Protein AF-A0A1G7J2X4-F1 (afdb_monomer_lite)

Sequence (83 aa):
MNAEEIDKIIEEAQSADKKLGKSSKKEFPTEKVRAVLNALFIIAAVATVVVYFMKPDDKALFYMIGFGALGIKIVEFIIRFTL

pLDDT: mean 76.18, std 12.56, range [40.69, 89.31]

Secondary structure (DSSP, 8-state):
--HHHHHHHHHHHHHHHHHHHTS------HHHHHHHHHHHHHHHHHHHHHHHHH-SS-HHHHHHHHHHHHHHHHHHHHHHHH-

Foldseek 3Di:
DDVVVVVVVVVVVVVVVVVVVPPDPVPPVLVVVLVVLVVVLVVLVVVLVVCCVPPVPPVVVSCVSVVVSVVSVVVSVCSVVVD

Radius of gyration: 25.47 Å; chains: 1; bounding box: 47×15×76 Å

Structure (mmCIF, N/CA/C/O backbone):
data_AF-A0A1G7J2X4-F1
#
_entry.id   AF-A0A1G7J2X4-F1
#
loop_
_atom_site.group_PDB
_atom_site.id
_atom_site.type_symbol
_atom_site.label_atom_id
_atom_site.label_alt_id
_atom_site.label_comp_id
_atom_site.label_asym_id
_atom_site.label_entity_id
_atom_site.label_seq_id
_atom_site.pdbx_PDB_ins_code
_atom_site.Cartn_x
_atom_site.Cartn_y
_atom_site.Cartn_z
_atom_site.occupancy
_atom_site.B_iso_or_equiv
_atom_site.auth_seq_id
_atom_site.auth_comp_id
_atom_site.auth_asym_id
_atom_site.auth_atom_id
_atom_site.pdbx_PDB_model_num
ATOM 1 N N . MET A 1 1 ? -27.951 -2.438 55.854 1.00 56.53 1 MET A N 1
ATOM 2 C CA . MET A 1 1 ? -27.856 -2.422 54.382 1.00 56.53 1 MET A CA 1
ATOM 3 C C . MET A 1 1 ? -28.676 -3.583 53.874 1.00 56.53 1 MET A C 1
ATOM 5 O O . MET A 1 1 ? -28.425 -4.703 54.308 1.00 56.53 1 MET A O 1
ATOM 9 N N . ASN A 1 2 ? -29.708 -3.295 53.083 1.00 67.69 2 ASN A N 1
ATOM 10 C CA . ASN A 1 2 ? -30.618 -4.306 52.550 1.00 67.69 2 ASN A CA 1
ATOM 11 C C . ASN A 1 2 ? -30.046 -4.835 51.224 1.00 67.69 2 ASN A C 1
ATOM 13 O O . ASN A 1 2 ? -29.499 -4.050 50.453 1.00 67.69 2 ASN A O 1
ATOM 17 N N . ALA A 1 3 ? -30.140 -6.139 50.955 1.00 77.12 3 ALA A N 1
ATOM 18 C CA . ALA A 1 3 ? -29.567 -6.744 49.741 1.00 77.12 3 ALA A CA 1
ATOM 19 C C . ALA A 1 3 ? -30.093 -6.082 48.450 1.00 77.12 3 ALA A C 1
ATOM 21 O O . ALA A 1 3 ? -29.350 -5.891 47.492 1.00 77.12 3 ALA A O 1
ATOM 22 N N . GLU A 1 4 ? -31.337 -5.607 48.492 1.00 78.06 4 GLU A N 1
ATOM 23 C CA . GLU A 1 4 ? -32.002 -4.891 47.400 1.00 78.06 4 GLU A CA 1
ATOM 24 C C . GLU A 1 4 ? -31.331 -3.553 47.040 1.00 78.06 4 GLU A C 1
ATOM 26 O O . GLU A 1 4 ? -31.349 -3.142 45.882 1.00 78.06 4 GLU A O 1
ATOM 31 N N . GLU A 1 5 ? -30.711 -2.863 48.004 1.00 78.81 5 GLU 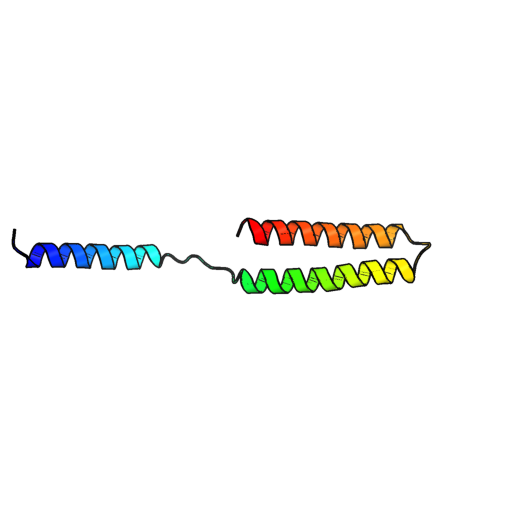A N 1
ATOM 32 C CA . GLU A 1 5 ? -29.973 -1.619 47.735 1.00 78.81 5 GLU A CA 1
ATOM 33 C C . GLU A 1 5 ? -28.651 -1.906 47.016 1.00 78.81 5 GLU A C 1
ATOM 35 O O . GLU A 1 5 ? -28.226 -1.125 46.168 1.00 78.81 5 GLU A O 1
ATOM 40 N N . ILE A 1 6 ? -28.019 -3.041 47.328 1.00 79.44 6 ILE A N 1
ATOM 41 C CA . ILE A 1 6 ? -26.750 -3.467 46.727 1.00 79.44 6 ILE A CA 1
ATOM 42 C C . ILE A 1 6 ? -26.975 -3.872 45.268 1.00 79.44 6 ILE A C 1
ATOM 44 O O . ILE A 1 6 ? -26.248 -3.406 44.390 1.00 79.44 6 ILE A O 1
ATOM 48 N N . ASP A 1 7 ? -28.012 -4.666 44.997 1.00 83.94 7 ASP A N 1
ATOM 49 C CA . ASP A 1 7 ? -28.349 -5.101 43.637 1.00 83.94 7 ASP A CA 1
ATOM 50 C C . ASP A 1 7 ? -28.699 -3.911 42.736 1.00 83.94 7 ASP A C 1
ATOM 52 O O . ASP A 1 7 ? -28.242 -3.831 41.595 1.00 83.94 7 ASP A O 1
ATOM 56 N N . LYS A 1 8 ? -29.418 -2.921 43.277 1.00 85.31 8 LYS A N 1
ATOM 57 C CA . LYS A 1 8 ? -29.786 -1.704 42.547 1.00 85.31 8 LYS A CA 1
ATOM 58 C C . LYS A 1 8 ? -28.574 -0.844 42.175 1.00 85.31 8 LYS A C 1
ATOM 60 O O . LYS A 1 8 ? -28.523 -0.308 41.071 1.00 85.31 8 LYS A O 1
ATOM 65 N N . ILE A 1 9 ? -27.578 -0.745 43.059 1.00 83.50 9 ILE A N 1
ATOM 66 C CA . ILE A 1 9 ? -26.320 -0.028 42.790 1.00 83.50 9 ILE A CA 1
ATOM 67 C C . ILE A 1 9 ? -25.486 -0.767 41.734 1.00 83.50 9 ILE A C 1
ATOM 69 O O . ILE A 1 9 ? -24.887 -0.129 40.866 1.00 83.50 9 ILE A O 1
ATOM 73 N N . ILE A 1 10 ? -25.457 -2.103 41.773 1.00 84.62 10 ILE A N 1
ATOM 74 C CA . ILE A 1 10 ? -24.760 -2.922 40.769 1.00 84.62 10 ILE A CA 1
ATOM 75 C C . ILE A 1 10 ? -25.424 -2.762 39.397 1.00 84.62 10 ILE A C 1
ATOM 77 O O . ILE A 1 10 ? -24.729 -2.584 38.396 1.00 84.62 10 ILE A O 1
ATOM 81 N N . GLU A 1 11 ? -26.754 -2.775 39.335 1.00 84.19 11 GLU A N 1
ATOM 82 C CA . GLU A 1 11 ? -27.507 -2.591 38.092 1.00 84.19 11 GLU A CA 1
ATOM 83 C C . GLU A 1 11 ? -27.342 -1.171 37.517 1.00 84.19 11 GLU A C 1
ATOM 85 O O . GLU A 1 11 ? -27.151 -0.991 36.307 1.00 84.19 11 GLU A O 1
ATOM 90 N N . GLU A 1 12 ? -27.331 -0.147 38.373 1.00 80.44 12 GLU A N 1
ATOM 91 C CA . GLU A 1 12 ? -27.057 1.239 37.983 1.00 80.44 12 GLU A CA 1
ATOM 92 C C . GLU A 1 12 ? -25.615 1.413 37.470 1.00 80.44 12 GLU A C 1
ATOM 94 O O . GLU A 1 12 ? -25.399 2.033 36.427 1.00 80.44 12 GLU A O 1
ATOM 99 N N . ALA A 1 13 ? -24.632 0.774 38.113 1.00 79.25 13 ALA A N 1
ATOM 100 C CA . ALA A 1 13 ? -23.244 0.768 37.654 1.00 79.25 13 ALA A CA 1
ATOM 101 C C . ALA A 1 13 ? -23.082 0.047 36.303 1.00 79.25 13 ALA A C 1
ATOM 103 O O . ALA A 1 13 ? -22.429 0.562 35.397 1.00 79.25 13 ALA A O 1
ATOM 104 N N . GLN A 1 14 ? -23.726 -1.110 36.121 1.00 77.75 14 GLN A N 1
ATOM 105 C CA . GLN A 1 14 ? -23.678 -1.874 34.868 1.00 77.75 14 GLN A CA 1
ATOM 106 C C . GLN A 1 14 ? -24.370 -1.150 33.708 1.00 77.75 14 GLN A C 1
ATOM 108 O O . GLN A 1 14 ? -23.915 -1.208 32.561 1.00 77.75 14 GLN A O 1
ATOM 113 N N . SER A 1 15 ? -25.482 -0.469 33.983 1.00 67.38 15 SER A N 1
ATOM 114 C CA . SER A 1 15 ? -26.217 0.296 32.976 1.00 67.38 15 SER A CA 1
ATOM 115 C C . SER A 1 15 ? -25.525 1.618 32.625 1.00 67.38 15 SER A C 1
ATOM 117 O O . SER A 1 15 ? -25.589 2.034 31.464 1.00 67.38 15 SER A O 1
ATOM 119 N N . ALA A 1 16 ? -24.800 2.238 33.562 1.00 69.75 16 ALA A N 1
ATOM 120 C CA . ALA A 1 16 ? -23.918 3.373 33.294 1.00 69.75 16 ALA A CA 1
ATOM 121 C C . ALA A 1 16 ? -22.694 2.963 32.455 1.00 69.75 16 ALA A C 1
ATOM 123 O O . ALA A 1 16 ? -22.386 3.625 31.461 1.00 69.75 16 ALA A O 1
ATOM 124 N N . ASP A 1 17 ? -22.063 1.830 32.771 1.00 62.81 17 ASP A N 1
ATOM 125 C CA . ASP A 1 17 ? -20.886 1.326 32.054 1.00 62.81 17 ASP A CA 1
ATOM 126 C C . ASP A 1 17 ? -21.230 0.894 30.616 1.00 62.81 17 ASP A C 1
ATOM 128 O O . ASP A 1 17 ? -20.551 1.269 29.658 1.00 62.81 17 ASP A O 1
ATOM 132 N N . LYS A 1 18 ? -22.390 0.245 30.408 1.00 60.91 18 LYS A N 1
ATOM 133 C CA . LYS A 1 18 ? -22.929 -0.028 29.058 1.00 60.91 18 LYS A CA 1
ATOM 134 C C . LYS A 1 18 ? -23.218 1.240 28.252 1.00 60.91 18 LYS A C 1
ATOM 136 O O . LYS A 1 18 ? -23.134 1.202 27.023 1.00 60.91 18 LYS A O 1
ATOM 141 N N . LYS A 1 19 ? -23.584 2.351 28.902 1.00 56.41 19 LYS A N 1
ATOM 142 C CA . LYS A 1 19 ? -23.822 3.640 28.230 1.00 56.41 19 LYS A CA 1
ATOM 143 C C . LYS A 1 19 ? -22.512 4.360 27.888 1.00 56.41 19 LYS A C 1
ATOM 145 O O . LYS A 1 19 ? -22.441 4.940 26.807 1.00 56.41 19 LYS A O 1
ATOM 150 N N . LEU A 1 20 ? -21.476 4.267 28.729 1.00 55.53 20 LEU A N 1
ATOM 151 C CA . LEU A 1 20 ? -20.131 4.794 28.442 1.00 55.53 20 LEU A CA 1
ATOM 152 C C . LEU A 1 20 ? -19.386 3.975 27.375 1.00 55.53 20 LEU A C 1
ATOM 154 O O . LEU A 1 20 ? -18.777 4.555 26.476 1.00 55.53 20 LEU A O 1
ATOM 158 N N . GLY A 1 21 ? -19.498 2.644 27.404 1.00 49.53 21 GLY A N 1
ATOM 159 C CA . GLY A 1 21 ? -18.919 1.753 26.389 1.00 49.53 21 GLY A CA 1
ATOM 160 C C . GLY A 1 21 ? -19.570 1.889 25.007 1.00 49.53 21 GLY A C 1
ATOM 161 O O . GLY A 1 21 ? -18.970 1.537 23.995 1.00 49.53 21 GLY A O 1
ATOM 162 N N . LYS A 1 22 ? -20.781 2.461 24.951 1.00 45.84 22 LYS A N 1
ATOM 163 C CA . LYS A 1 22 ? -21.505 2.806 23.719 1.00 45.84 22 LYS A CA 1
ATOM 164 C C . LYS A 1 22 ? -21.315 4.277 23.324 1.00 45.84 22 LYS A C 1
ATOM 166 O O . LYS A 1 22 ? -22.120 4.837 22.582 1.00 45.84 22 LYS A O 1
ATOM 171 N N . SER A 1 23 ? -20.244 4.919 23.787 1.00 42.94 23 SER A N 1
ATOM 172 C CA . SER A 1 23 ? -19.755 6.142 23.16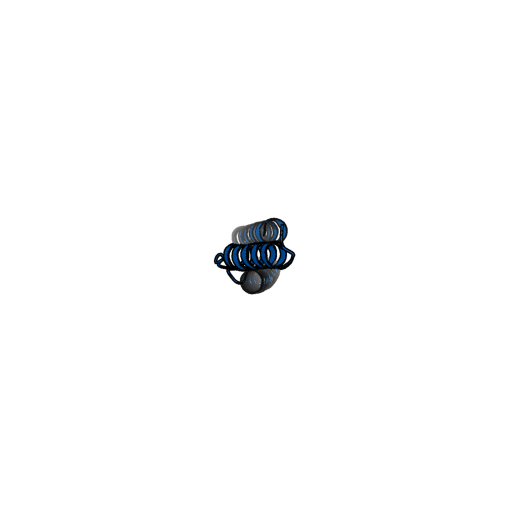3 1.00 42.94 23 SER A CA 1
ATOM 173 C C . SER A 1 23 ? -19.187 5.772 21.801 1.00 42.94 23 SER A C 1
ATOM 175 O O . SER A 1 23 ? -18.099 5.220 21.711 1.00 42.94 23 SER A O 1
ATOM 177 N N . SER A 1 24 ? -19.992 5.994 20.761 1.00 45.22 24 SER A N 1
ATOM 178 C CA . SER A 1 24 ? -19.621 6.296 19.377 1.00 45.22 24 SER A CA 1
ATOM 179 C C . SER A 1 24 ? -18.107 6.379 19.087 1.00 45.22 24 SER A C 1
ATOM 181 O O . SER A 1 24 ? -17.597 7.425 18.676 1.00 45.22 24 SER A O 1
ATOM 183 N N . LYS A 1 25 ? -17.375 5.262 19.168 1.00 43.84 25 LYS A N 1
ATOM 184 C CA . LYS A 1 25 ? -16.218 5.064 18.309 1.00 43.84 25 LYS A CA 1
ATOM 185 C C . LYS A 1 25 ? -16.852 4.956 16.942 1.00 43.84 25 LYS A C 1
ATOM 187 O O . LYS A 1 25 ? -17.478 3.957 16.602 1.00 43.84 25 LYS A O 1
ATOM 192 N N . LYS A 1 26 ? -16.786 6.047 16.188 1.00 40.69 26 LYS A N 1
ATOM 193 C CA . LYS A 1 26 ? -16.984 6.010 14.749 1.00 40.69 26 LYS A CA 1
ATOM 194 C C . LYS A 1 26 ? -15.837 5.135 14.247 1.00 40.69 26 LYS A C 1
ATOM 196 O O . LYS A 1 26 ? -14.778 5.641 13.891 1.00 40.69 26 LYS A O 1
ATOM 201 N N . GLU A 1 27 ? -15.998 3.819 14.364 1.00 49.16 27 GLU A N 1
ATOM 202 C CA . GLU A 1 27 ? -15.190 2.845 13.663 1.00 49.16 27 GLU A CA 1
ATOM 203 C C . GLU A 1 27 ? -15.461 3.157 12.201 1.00 49.16 27 GLU A C 1
ATOM 205 O O . GLU A 1 27 ? -16.413 2.680 11.586 1.00 49.16 27 GLU A O 1
ATOM 210 N N . PHE A 1 28 ? -14.643 4.049 11.635 1.00 55.03 28 PHE A N 1
ATOM 211 C CA . PHE A 1 28 ? -14.367 3.966 10.218 1.00 55.03 28 PHE A CA 1
ATOM 212 C C . PHE A 1 28 ? -14.085 2.489 9.976 1.00 55.03 28 PHE A C 1
ATOM 214 O O . PHE A 1 28 ? -13.304 1.931 10.746 1.00 55.03 28 PHE A O 1
ATOM 221 N N . PRO A 1 29 ? -14.748 1.829 9.016 1.00 65.31 29 PRO A N 1
ATOM 222 C CA . PRO A 1 29 ? -14.538 0.413 8.788 1.00 65.31 29 PRO A CA 1
ATOM 223 C C . PRO A 1 29 ? -13.100 0.236 8.294 1.00 65.31 29 PRO A C 1
ATOM 225 O O . PRO A 1 29 ? -12.824 0.229 7.096 1.00 65.31 29 PRO A O 1
ATOM 228 N N . THR A 1 30 ? -12.163 0.156 9.235 1.00 67.44 30 THR A N 1
ATOM 229 C CA . THR A 1 30 ? -10.720 0.077 9.025 1.00 67.44 30 THR A CA 1
ATOM 230 C C . THR A 1 30 ? -10.397 -1.186 8.271 1.00 67.44 30 THR A C 1
ATOM 232 O O . THR A 1 30 ? -9.460 -1.208 7.490 1.00 67.44 30 THR A O 1
ATOM 235 N N . GLU A 1 31 ? -11.211 -2.225 8.422 1.00 74.06 31 GLU A N 1
ATOM 236 C CA . GLU A 1 31 ? -11.159 -3.428 7.599 1.00 74.06 31 GLU A CA 1
ATOM 237 C C . GLU A 1 31 ? -11.371 -3.131 6.110 1.00 74.06 31 GLU A C 1
ATOM 239 O O . GLU A 1 31 ? -10.597 -3.594 5.274 1.00 74.06 31 GLU A O 1
ATOM 244 N N . LYS A 1 32 ? -12.354 -2.289 5.763 1.00 78.25 32 LYS A N 1
ATOM 245 C CA . LYS A 1 32 ? -12.617 -1.907 4.367 1.00 78.25 32 LYS A CA 1
ATOM 246 C C . LYS A 1 32 ? -11.513 -1.012 3.816 1.00 78.25 32 LYS A C 1
ATOM 248 O O . LYS A 1 32 ? -11.071 -1.221 2.691 1.00 78.25 32 LYS A O 1
ATOM 253 N N . VAL A 1 33 ? -11.033 -0.053 4.610 1.00 79.75 33 VAL A N 1
ATOM 254 C CA . VAL A 1 33 ? -9.909 0.815 4.217 1.00 79.75 33 VAL A CA 1
ATOM 255 C C . VAL A 1 33 ? -8.641 -0.015 4.004 1.00 79.75 33 VAL A C 1
ATOM 257 O O . VAL A 1 33 ? -7.987 0.136 2.976 1.00 79.75 33 VAL A O 1
ATOM 260 N N . ARG A 1 34 ? -8.338 -0.954 4.910 1.00 78.69 34 ARG A N 1
ATOM 261 C CA . ARG A 1 34 ? -7.207 -1.887 4.790 1.00 78.69 34 ARG A CA 1
ATOM 262 C C . ARG A 1 34 ? -7.316 -2.752 3.532 1.00 78.69 34 ARG A C 1
ATOM 264 O O . ARG A 1 34 ? -6.335 -2.880 2.804 1.00 78.69 34 ARG A O 1
ATOM 271 N N . ALA A 1 35 ? -8.500 -3.290 3.235 1.00 82.81 35 ALA A N 1
ATOM 272 C CA . ALA A 1 35 ? -8.725 -4.098 2.038 1.00 82.81 35 ALA A CA 1
ATOM 273 C C . ALA A 1 35 ? -8.523 -3.296 0.739 1.00 82.81 35 ALA A C 1
ATOM 275 O O . ALA A 1 35 ? -7.833 -3.763 -0.169 1.00 82.81 35 ALA A O 1
ATOM 276 N N . VAL A 1 36 ? -9.070 -2.077 0.664 1.00 82.88 36 VAL A N 1
ATOM 277 C CA . VAL A 1 36 ? -8.942 -1.205 -0.517 1.00 82.88 36 VAL A CA 1
ATOM 278 C C . VAL A 1 36 ? -7.496 -0.747 -0.715 1.00 82.88 36 VAL A C 1
ATOM 280 O O . VAL A 1 36 ? -6.986 -0.834 -1.830 1.00 82.88 36 VAL A O 1
ATOM 283 N N . LEU A 1 37 ? -6.806 -0.315 0.347 1.00 81.38 37 LEU A N 1
ATOM 284 C CA . LEU A 1 37 ? -5.397 0.089 0.255 1.00 81.38 37 LEU A CA 1
ATOM 285 C C . LEU A 1 37 ? -4.493 -1.077 -0.168 1.00 81.38 37 LEU A C 1
ATOM 287 O O . LEU A 1 37 ? -3.629 -0.887 -1.021 1.00 81.38 37 LEU A O 1
ATOM 291 N N . ASN A 1 38 ? -4.710 -2.285 0.362 1.00 83.75 38 ASN A N 1
ATOM 292 C CA . ASN A 1 38 ? -3.937 -3.461 -0.042 1.00 83.75 38 ASN A CA 1
ATOM 293 C C . ASN A 1 38 ? -4.183 -3.831 -1.516 1.00 83.75 38 ASN A C 1
ATOM 295 O O . ASN A 1 38 ? -3.238 -4.143 -2.239 1.00 83.75 38 ASN A O 1
ATOM 299 N N . ALA A 1 39 ? -5.431 -3.750 -1.991 1.00 85.12 39 ALA A N 1
ATOM 300 C CA . ALA A 1 39 ? -5.750 -3.977 -3.401 1.00 85.12 39 ALA A CA 1
ATOM 301 C C . ALA A 1 39 ? -5.072 -2.940 -4.316 1.00 85.12 39 ALA A C 1
ATOM 303 O O . ALA A 1 39 ? -4.452 -3.313 -5.313 1.00 85.12 39 ALA A O 1
ATOM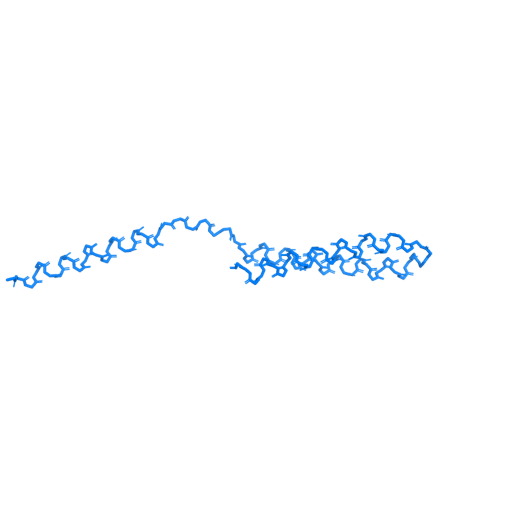 304 N N . LEU A 1 40 ? -5.117 -1.654 -3.945 1.00 84.56 40 LEU A N 1
ATOM 305 C CA . LEU A 1 40 ? -4.419 -0.583 -4.663 1.00 84.56 40 LEU A CA 1
ATO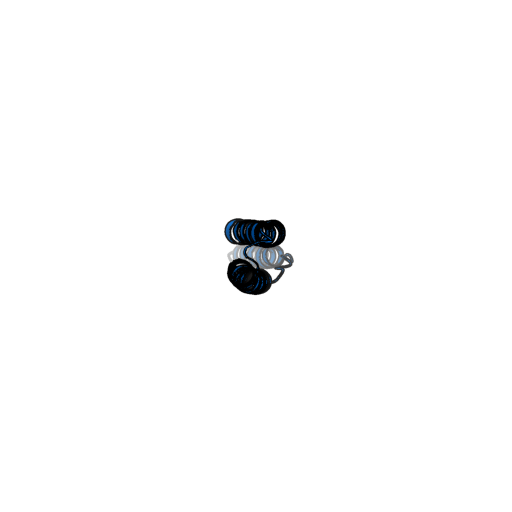M 306 C C . LEU A 1 40 ? -2.903 -0.809 -4.696 1.00 84.56 40 LEU A C 1
ATOM 308 O O . LEU A 1 40 ? -2.281 -0.613 -5.740 1.00 84.56 40 LEU A O 1
ATOM 312 N N . PHE A 1 41 ? -2.312 -1.269 -3.590 1.00 83.94 41 PHE A N 1
ATOM 313 C CA . PHE A 1 41 ? -0.889 -1.583 -3.543 1.00 83.94 41 PHE A CA 1
ATOM 314 C C . PHE A 1 41 ? -0.512 -2.719 -4.500 1.00 83.94 41 PHE A C 1
ATOM 316 O O . PHE A 1 41 ? 0.466 -2.586 -5.230 1.00 83.94 41 PHE A O 1
ATOM 323 N N . ILE A 1 42 ? -1.280 -3.814 -4.535 1.00 85.31 42 ILE A N 1
ATOM 324 C CA . ILE A 1 42 ? -1.004 -4.929 -5.454 1.00 85.31 42 ILE A CA 1
ATOM 325 C C . ILE A 1 42 ? -1.061 -4.450 -6.910 1.00 85.31 42 ILE A C 1
ATOM 327 O O . ILE A 1 42 ? -0.163 -4.766 -7.688 1.00 85.31 42 ILE A O 1
ATOM 331 N N . ILE A 1 43 ? -2.057 -3.635 -7.270 1.00 87.88 43 ILE A N 1
ATOM 332 C CA . ILE A 1 43 ? -2.178 -3.077 -8.625 1.00 87.88 43 ILE A CA 1
ATOM 333 C C . ILE A 1 43 ? -0.973 -2.186 -8.958 1.00 87.88 43 ILE A C 1
ATOM 335 O O . ILE A 1 43 ? -0.380 -2.331 -10.026 1.00 87.88 43 ILE A O 1
ATOM 339 N N . ALA A 1 44 ? -0.567 -1.302 -8.042 1.00 84.81 44 ALA A N 1
ATOM 340 C CA . ALA A 1 44 ? 0.580 -0.416 -8.239 1.00 84.81 44 ALA A CA 1
ATOM 341 C C . ALA A 1 44 ? 1.911 -1.185 -8.332 1.00 84.81 44 ALA A C 1
ATOM 343 O O . ALA A 1 44 ? 2.773 -0.846 -9.146 1.00 84.81 44 ALA A O 1
ATOM 344 N N . ALA A 1 45 ? 2.072 -2.248 -7.541 1.00 83.12 45 ALA A N 1
ATOM 345 C CA . ALA A 1 45 ? 3.237 -3.124 -7.590 1.00 83.12 45 ALA A CA 1
ATOM 346 C C . ALA A 1 45 ? 3.333 -3.836 -8.947 1.00 83.12 45 ALA A C 1
ATOM 348 O O . ALA A 1 45 ? 4.380 -3.793 -9.592 1.00 83.12 45 ALA A O 1
ATOM 349 N N . VAL A 1 46 ? 2.227 -4.412 -9.428 1.00 89.31 46 VAL A N 1
ATOM 350 C CA . VAL A 1 46 ? 2.169 -5.041 -10.756 1.00 89.31 46 VAL A CA 1
ATOM 351 C C . VAL A 1 46 ? 2.446 -4.012 -11.852 1.00 89.31 46 VAL A C 1
ATOM 353 O O . VAL A 1 46 ? 3.254 -4.278 -12.737 1.00 89.31 46 VAL A O 1
ATOM 356 N N . ALA A 1 47 ? 1.861 -2.814 -11.772 1.00 85.62 47 ALA A N 1
ATOM 357 C CA . ALA A 1 47 ? 2.116 -1.742 -12.734 1.00 85.62 47 ALA A CA 1
ATOM 358 C C . ALA A 1 47 ? 3.600 -1.338 -12.772 1.00 85.62 47 ALA A C 1
ATOM 360 O O . ALA A 1 47 ? 4.159 -1.169 -13.850 1.00 85.62 47 ALA A O 1
ATOM 361 N N . THR A 1 48 ? 4.261 -1.252 -11.615 1.00 85.25 48 THR A N 1
ATOM 362 C CA . THR A 1 48 ? 5.698 -0.943 -11.517 1.00 85.25 48 THR A CA 1
ATOM 363 C C . THR A 1 48 ? 6.547 -2.013 -12.207 1.00 85.25 48 THR A C 1
ATOM 365 O O . THR A 1 48 ? 7.456 -1.686 -12.970 1.00 85.25 48 THR A O 1
ATOM 368 N N . VAL A 1 49 ? 6.221 -3.292 -11.988 1.00 86.12 49 VAL A N 1
ATOM 369 C CA . VAL A 1 49 ? 6.886 -4.421 -12.654 1.00 86.12 49 VAL A CA 1
ATOM 370 C C . VAL A 1 49 ? 6.658 -4.369 -14.167 1.00 86.12 49 VAL A C 1
ATOM 372 O O . VAL A 1 49 ? 7.604 -4.517 -14.933 1.00 86.12 49 VAL A O 1
ATOM 375 N N . VAL A 1 50 ? 5.433 -4.103 -14.623 1.00 88.62 50 VAL A N 1
ATOM 376 C CA . VAL A 1 50 ? 5.120 -3.999 -16.058 1.00 88.62 50 VAL A CA 1
ATOM 377 C C . VAL A 1 50 ? 5.861 -2.828 -16.710 1.00 88.62 50 VAL A C 1
ATOM 379 O O . VAL A 1 50 ? 6.454 -2.998 -17.773 1.00 88.62 50 VAL A O 1
ATOM 382 N N . VAL A 1 51 ? 5.885 -1.656 -16.069 1.00 86.38 51 VAL A N 1
ATOM 383 C CA . VAL A 1 51 ? 6.592 -0.464 -16.569 1.00 86.38 51 VAL A CA 1
ATOM 384 C C . VAL A 1 51 ? 8.094 -0.719 -16.684 1.00 86.38 51 VAL A C 1
ATOM 386 O O . VAL A 1 51 ? 8.697 -0.301 -17.671 1.00 86.38 51 VAL A O 1
ATOM 389 N N . TYR A 1 52 ? 8.682 -1.458 -15.738 1.00 82.38 52 TYR A N 1
ATOM 390 C CA . TYR A 1 52 ? 10.088 -1.861 -15.800 1.00 82.38 52 TYR A CA 1
ATOM 391 C C . TYR A 1 52 ? 10.422 -2.649 -17.075 1.00 82.38 52 TYR A C 1
ATOM 393 O O . TYR A 1 52 ? 11.447 -2.392 -17.702 1.00 82.38 52 TYR A O 1
ATOM 401 N N . PHE A 1 53 ? 9.548 -3.580 -17.477 1.00 85.00 53 PHE A N 1
ATOM 402 C CA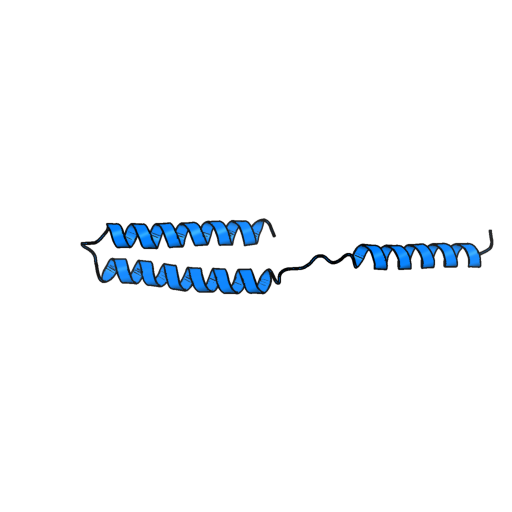 . PHE A 1 53 ? 9.757 -4.397 -18.675 1.00 85.00 53 PHE A CA 1
ATOM 403 C C . PHE A 1 53 ? 9.368 -3.685 -19.978 1.00 85.00 53 PHE A C 1
ATOM 405 O O . PHE A 1 53 ? 10.034 -3.886 -20.990 1.00 85.00 53 PHE A O 1
ATOM 412 N N . MET A 1 54 ? 8.311 -2.863 -19.984 1.00 86.25 54 MET A N 1
ATOM 413 C CA . MET A 1 54 ? 7.839 -2.192 -21.207 1.00 86.25 54 MET A CA 1
ATOM 414 C C . MET A 1 54 ? 8.660 -0.958 -21.590 1.00 86.25 54 MET A C 1
ATOM 416 O O . MET A 1 54 ? 8.776 -0.653 -22.775 1.00 86.25 54 MET A O 1
ATOM 420 N N . LYS A 1 55 ? 9.196 -0.221 -20.612 1.00 79.75 55 LYS A N 1
ATOM 421 C CA . LYS A 1 55 ? 9.944 1.023 -20.838 1.00 79.75 55 LYS A CA 1
ATOM 422 C C . LYS A 1 55 ? 11.277 1.014 -20.072 1.00 79.75 55 LYS A C 1
ATOM 424 O O . LYS A 1 55 ? 11.445 1.774 -19.119 1.00 79.75 55 LYS A O 1
ATOM 429 N N . PRO A 1 56 ? 12.251 0.184 -20.490 1.00 74.19 56 PRO A N 1
ATOM 430 C CA . PRO A 1 56 ? 13.545 0.087 -19.812 1.00 74.19 56 PRO A CA 1
ATOM 431 C C . PRO A 1 56 ? 14.382 1.377 -19.887 1.00 74.19 56 PRO A C 1
ATOM 433 O O . PRO A 1 56 ? 15.180 1.635 -18.981 1.00 74.19 56 PRO A O 1
ATOM 436 N N . ASP A 1 57 ? 14.177 2.198 -20.924 1.00 79.44 57 ASP A N 1
ATOM 437 C CA . ASP A 1 57 ? 14.887 3.471 -21.117 1.00 79.44 57 ASP A CA 1
ATOM 438 C C . ASP A 1 57 ? 14.332 4.602 -20.237 1.00 79.44 57 ASP A C 1
ATOM 440 O O . ASP A 1 57 ? 15.065 5.489 -19.800 1.00 79.44 57 ASP A O 1
ATOM 444 N N . ASP A 1 58 ? 13.045 4.542 -19.893 1.00 79.75 58 ASP A N 1
ATOM 445 C CA . ASP A 1 58 ? 12.331 5.589 -19.159 1.00 79.75 58 ASP A CA 1
ATOM 446 C C . ASP A 1 58 ? 12.345 5.312 -17.646 1.00 79.75 58 ASP A C 1
ATOM 448 O O . ASP A 1 58 ? 11.318 5.191 -16.968 1.00 79.75 58 ASP A O 1
ATOM 452 N N . LYS A 1 59 ? 13.555 5.218 -17.078 1.00 79.25 59 LYS A N 1
ATOM 453 C CA . LYS A 1 59 ? 13.744 4.879 -15.653 1.00 79.25 59 LYS A CA 1
ATOM 454 C C . LYS A 1 59 ? 13.101 5.887 -14.701 1.00 79.25 59 LYS A C 1
ATOM 456 O O . LYS A 1 59 ? 12.726 5.523 -13.590 1.00 79.25 59 LYS A O 1
ATOM 461 N N . ALA A 1 60 ? 12.926 7.135 -15.133 1.00 85.44 60 ALA A N 1
ATOM 462 C CA . ALA A 1 60 ? 12.240 8.165 -14.359 1.00 85.44 60 ALA A CA 1
ATOM 463 C C . ALA A 1 60 ? 10.772 7.799 -14.071 1.00 85.44 60 ALA A C 1
ATOM 465 O O . ALA A 1 60 ? 10.312 7.969 -12.944 1.00 85.44 60 ALA A O 1
ATOM 466 N N . LEU A 1 61 ? 10.058 7.240 -15.055 1.00 82.44 61 LEU A N 1
ATOM 467 C CA . LEU A 1 61 ? 8.679 6.767 -14.887 1.00 82.44 61 LEU A CA 1
ATOM 468 C C . LEU A 1 61 ? 8.615 5.567 -13.942 1.00 82.44 61 LEU A C 1
ATOM 470 O O . LEU A 1 61 ? 7.762 5.528 -13.055 1.00 82.44 61 LEU A O 1
ATOM 474 N N . PHE A 1 62 ? 9.554 4.629 -14.087 1.00 81.75 62 PHE A N 1
ATOM 475 C CA . PHE A 1 62 ? 9.687 3.494 -13.176 1.00 81.75 62 PHE A CA 1
ATOM 476 C C . PHE A 1 62 ? 9.906 3.951 -11.730 1.00 81.75 62 PHE A C 1
ATOM 478 O O . PHE A 1 62 ? 9.204 3.493 -10.832 1.00 81.75 62 PHE A O 1
ATOM 485 N N . TYR A 1 63 ? 10.828 4.889 -11.494 1.00 85.81 63 TYR A N 1
ATOM 486 C CA . TYR A 1 63 ? 11.077 5.400 -10.150 1.00 85.81 63 TYR A CA 1
ATOM 487 C C . TYR A 1 63 ? 9.892 6.192 -9.605 1.00 85.81 63 TYR A C 1
ATOM 489 O O . TYR A 1 63 ? 9.536 6.001 -8.451 1.00 85.81 63 TYR A O 1
ATOM 497 N N . MET A 1 64 ? 9.236 7.032 -10.406 1.00 86.31 64 MET A N 1
ATOM 498 C CA . MET A 1 64 ? 8.095 7.824 -9.939 1.00 86.31 64 MET A CA 1
ATOM 499 C C . MET A 1 64 ? 6.931 6.928 -9.482 1.00 86.31 64 MET A C 1
ATOM 501 O O . MET A 1 64 ? 6.398 7.103 -8.385 1.00 86.31 64 MET A O 1
ATOM 505 N N . ILE A 1 65 ? 6.581 5.925 -10.293 1.00 83.88 65 ILE A N 1
ATOM 506 C CA . ILE A 1 65 ? 5.507 4.970 -9.985 1.00 83.88 65 ILE A CA 1
ATOM 507 C C . ILE A 1 65 ? 5.938 4.031 -8.849 1.00 83.88 65 ILE A C 1
ATOM 509 O O . ILE A 1 65 ? 5.160 3.788 -7.927 1.00 83.88 65 ILE A O 1
ATOM 513 N N . GLY A 1 66 ? 7.191 3.569 -8.860 1.00 86.19 66 GLY A N 1
ATOM 514 C CA . GLY A 1 66 ? 7.745 2.676 -7.845 1.00 86.19 66 GLY A CA 1
ATOM 515 C C . GLY A 1 66 ? 7.854 3.322 -6.464 1.00 86.19 66 GLY A C 1
ATOM 516 O O . GLY A 1 66 ? 7.392 2.739 -5.486 1.00 86.19 66 GLY A O 1
ATOM 517 N N . PHE A 1 67 ? 8.391 4.543 -6.364 1.00 87.50 67 PHE A N 1
ATOM 518 C CA . PHE A 1 67 ? 8.430 5.298 -5.106 1.00 87.50 67 PHE A CA 1
ATOM 519 C C . PHE A 1 67 ? 7.025 5.669 -4.622 1.00 87.50 67 PHE A C 1
ATOM 521 O O . PHE A 1 67 ? 6.767 5.596 -3.421 1.00 87.50 67 PHE A O 1
ATOM 528 N N . GLY A 1 68 ? 6.099 5.995 -5.531 1.00 86.44 68 GLY A N 1
ATOM 529 C CA . GLY A 1 68 ? 4.691 6.206 -5.187 1.00 86.44 68 GLY A CA 1
ATOM 530 C C . GLY A 1 68 ? 4.044 4.955 -4.585 1.00 86.44 68 GLY A C 1
ATOM 531 O O . GLY A 1 68 ? 3.417 5.024 -3.526 1.00 86.44 68 GLY A O 1
ATOM 532 N N . ALA A 1 69 ? 4.263 3.791 -5.200 1.00 85.00 69 ALA A N 1
ATOM 533 C CA . ALA A 1 69 ? 3.786 2.507 -4.691 1.00 85.00 69 ALA A CA 1
ATOM 534 C C . ALA A 1 69 ? 4.413 2.158 -3.330 1.00 85.00 69 ALA A C 1
ATOM 536 O O . ALA A 1 69 ? 3.714 1.691 -2.428 1.00 85.00 69 ALA A O 1
ATOM 537 N N . LEU A 1 70 ? 5.710 2.436 -3.150 1.00 85.81 70 LEU A N 1
ATOM 538 C CA . LEU A 1 70 ? 6.412 2.251 -1.879 1.00 85.81 70 LEU A CA 1
ATOM 539 C C . LEU A 1 70 ? 5.834 3.151 -0.776 1.00 85.81 70 LEU A C 1
ATOM 541 O O . LEU A 1 70 ? 5.608 2.690 0.339 1.00 85.81 70 LEU A O 1
ATOM 545 N N . GLY A 1 71 ? 5.545 4.417 -1.090 1.00 86.75 71 GLY A N 1
ATOM 546 C CA . GLY A 1 71 ? 4.924 5.359 -0.158 1.00 86.75 71 GLY A CA 1
ATOM 547 C C . GLY A 1 71 ? 3.537 4.898 0.293 1.00 86.75 71 GLY A C 1
ATOM 548 O O . GLY A 1 71 ? 3.263 4.853 1.492 1.00 86.75 71 GLY A O 1
ATOM 549 N N . ILE A 1 72 ? 2.693 4.458 -0.647 1.00 84.19 72 ILE A N 1
ATOM 550 C CA . ILE A 1 72 ? 1.378 3.869 -0.340 1.00 84.19 72 ILE A CA 1
ATOM 551 C C . ILE A 1 72 ? 1.533 2.633 0.557 1.00 84.19 72 ILE A C 1
ATOM 553 O O . ILE A 1 72 ? 0.763 2.466 1.503 1.00 84.19 72 ILE A O 1
ATOM 557 N N . LYS A 1 73 ? 2.555 1.799 0.322 1.00 84.38 73 LYS A N 1
ATOM 558 C CA . LYS A 1 73 ? 2.838 0.619 1.153 1.00 84.38 73 LYS A CA 1
ATOM 559 C C . LYS A 1 73 ? 3.196 0.974 2.589 1.00 84.38 73 LYS A C 1
ATOM 561 O O . LYS A 1 73 ? 2.724 0.317 3.512 1.00 84.38 73 LYS A O 1
ATOM 566 N N . ILE A 1 74 ? 4.021 2.001 2.780 1.00 84.94 74 ILE A N 1
ATOM 567 C CA . ILE A 1 74 ? 4.410 2.475 4.113 1.00 84.94 74 ILE A CA 1
ATOM 568 C C . ILE A 1 74 ? 3.185 3.029 4.850 1.00 84.94 74 ILE A C 1
ATOM 570 O O . ILE A 1 74 ? 2.978 2.701 6.015 1.00 84.94 74 ILE A O 1
ATOM 574 N N . VAL A 1 75 ? 2.330 3.800 4.172 1.00 83.81 75 VAL A N 1
ATOM 575 C CA . VAL A 1 75 ? 1.078 4.312 4.755 1.00 83.81 75 VAL A CA 1
ATOM 576 C C . VAL A 1 75 ? 0.122 3.171 5.121 1.00 83.81 75 VAL A C 1
ATOM 578 O O . VAL A 1 75 ? -0.426 3.169 6.222 1.00 83.81 75 VAL A O 1
ATOM 581 N N . GLU A 1 76 ? -0.038 2.164 4.255 1.00 81.06 76 GLU A N 1
ATOM 582 C CA . GLU A 1 76 ? -0.799 0.942 4.561 1.00 81.06 76 GLU A CA 1
ATOM 583 C C . GLU A 1 76 ? -0.240 0.235 5.807 1.00 81.06 76 GLU A C 1
ATOM 585 O O . GLU A 1 76 ? -1.003 -0.189 6.675 1.00 81.06 76 GLU A O 1
ATOM 590 N N . PHE A 1 77 ? 1.088 0.131 5.919 1.00 79.81 77 PHE A N 1
ATOM 591 C CA . PHE A 1 77 ? 1.759 -0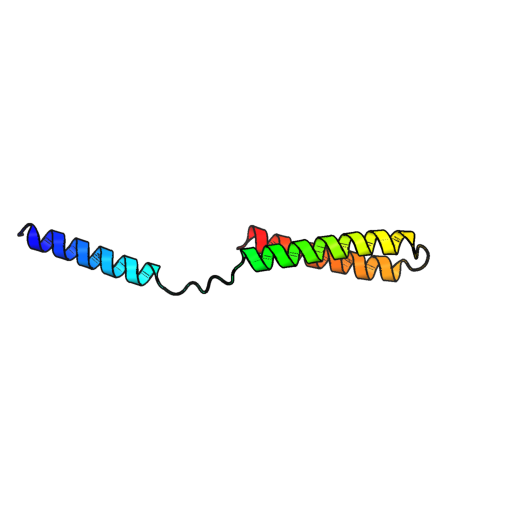.502 7.053 1.00 79.81 77 PHE A CA 1
ATOM 592 C C . PHE A 1 77 ? 1.507 0.263 8.358 1.00 79.81 77 PHE A C 1
ATOM 594 O O . PHE A 1 77 ? 1.121 -0.346 9.351 1.00 79.81 77 PHE A O 1
ATOM 601 N N . ILE A 1 78 ? 1.629 1.594 8.360 1.00 80.50 78 ILE A N 1
ATOM 602 C CA . ILE A 1 78 ? 1.326 2.416 9.543 1.00 80.50 78 ILE A CA 1
ATOM 603 C C . ILE A 1 78 ? -0.138 2.233 9.956 1.00 80.50 78 ILE A C 1
ATOM 605 O O . ILE A 1 78 ? -0.413 1.941 11.114 1.00 80.50 78 ILE A O 1
ATOM 609 N N . ILE A 1 79 ? -1.084 2.301 9.014 1.00 76.00 79 ILE A N 1
ATOM 610 C CA . ILE A 1 79 ? -2.510 2.103 9.321 1.00 76.00 79 ILE A CA 1
ATOM 611 C C . ILE A 1 79 ? -2.776 0.690 9.861 1.00 76.00 79 ILE A C 1
ATOM 613 O O . ILE A 1 79 ? -3.598 0.534 10.753 1.00 76.00 79 ILE A O 1
ATOM 617 N N . ARG A 1 80 ? -2.082 -0.340 9.358 1.00 72.25 80 ARG A N 1
ATOM 618 C CA . ARG A 1 80 ? -2.218 -1.724 9.839 1.00 72.25 80 ARG A CA 1
ATOM 619 C C . ARG A 1 80 ? -1.714 -1.912 11.270 1.00 72.25 80 ARG A C 1
ATOM 621 O O . ARG A 1 80 ? -2.304 -2.698 12.001 1.00 72.25 80 ARG A O 1
ATOM 628 N N . PHE A 1 81 ? -0.595 -1.283 11.626 1.00 69.75 81 PHE A N 1
ATOM 629 C CA . PHE A 1 81 ? 0.078 -1.510 12.910 1.00 69.75 81 PHE A CA 1
ATOM 630 C C . PHE A 1 81 ? -0.298 -0.492 13.993 1.00 69.75 81 PHE A C 1
ATOM 632 O O . PHE A 1 81 ? -0.092 -0.764 15.171 1.00 69.75 81 PHE A O 1
ATOM 639 N N . THR A 1 82 ? -0.838 0.669 13.623 1.00 67.00 82 THR A N 1
ATOM 640 C CA . THR A 1 82 ? -1.249 1.723 14.566 1.00 67.00 82 THR A CA 1
ATOM 641 C C . THR A 1 82 ? -2.748 1.687 14.890 1.00 67.00 82 THR A C 1
ATOM 643 O O . THR A 1 82 ? -3.150 2.274 15.895 1.00 67.00 82 THR A O 1
ATOM 646 N N . LEU A 1 83 ? -3.575 1.016 14.075 1.00 58.28 83 LEU A N 1
ATOM 647 C CA . LEU A 1 83 ? -5.043 1.069 14.143 1.00 58.28 83 LEU A CA 1
ATOM 648 C C . LEU A 1 83 ? -5.705 -0.313 14.033 1.00 58.28 83 LEU A C 1
ATOM 650 O O . LEU A 1 83 ? -6.657 -0.542 14.810 1.00 58.28 83 LEU A O 1
#